Protein AF-A0A538L7M6-F1 (afdb_monomer)

Structure (mmCIF, N/CA/C/O backbone):
data_AF-A0A538L7M6-F1
#
_entry.id   AF-A0A538L7M6-F1
#
loop_
_atom_site.group_PDB
_atom_site.id
_atom_site.type_symbol
_atom_site.label_atom_id
_atom_site.label_alt_id
_atom_site.label_comp_id
_atom_site.label_asym_id
_atom_site.label_entity_id
_atom_site.label_seq_id
_atom_site.pdbx_PDB_ins_code
_atom_site.Cartn_x
_atom_site.Cartn_y
_atom_site.Cartn_z
_atom_site.occupancy
_atom_site.B_iso_or_equiv
_atom_site.auth_seq_id
_atom_site.auth_comp_id
_atom_site.auth_asym_id
_atom_site.auth_atom_id
_atom_site.pdbx_PDB_model_num
ATOM 1 N N . MET A 1 1 ? -13.082 32.497 -58.994 1.00 36.75 1 MET A N 1
ATOM 2 C CA . MET A 1 1 ? -12.384 31.468 -59.797 1.00 36.75 1 MET A CA 1
ATOM 3 C C . MET A 1 1 ? -11.989 30.344 -58.838 1.00 36.75 1 MET A C 1
ATOM 5 O O . MET A 1 1 ? -11.015 30.486 -58.117 1.00 36.75 1 MET A O 1
ATOM 9 N N . HIS A 1 2 ? -12.825 29.309 -58.694 1.00 44.66 2 HIS A N 1
ATOM 10 C CA . HIS A 1 2 ? -12.585 28.212 -57.745 1.00 44.66 2 HIS A CA 1
ATOM 11 C C . HIS A 1 2 ? -11.755 27.116 -58.423 1.00 44.66 2 HIS A C 1
ATOM 13 O O . HIS A 1 2 ? -12.257 26.441 -59.320 1.00 44.66 2 HIS A O 1
ATOM 19 N N . LEU A 1 3 ? -10.497 26.937 -58.001 1.00 48.09 3 LEU A N 1
ATOM 20 C CA . LEU A 1 3 ? -9.691 25.778 -58.391 1.00 48.09 3 LEU A CA 1
ATOM 21 C C . LEU A 1 3 ? -10.279 24.520 -57.736 1.00 48.09 3 LEU A C 1
ATOM 23 O O . LEU A 1 3 ? -10.117 24.297 -56.538 1.00 48.09 3 LEU A O 1
ATOM 27 N N . ARG A 1 4 ? -10.967 23.688 -58.522 1.00 52.66 4 ARG A N 1
ATOM 28 C CA . ARG A 1 4 ? -11.271 22.304 -58.141 1.00 52.66 4 ARG A CA 1
ATOM 29 C C . ARG A 1 4 ? -10.030 21.460 -58.420 1.00 52.66 4 ARG A C 1
ATOM 31 O O . ARG A 1 4 ? -9.723 21.206 -59.582 1.00 52.66 4 ARG A O 1
ATOM 38 N N . LEU A 1 5 ? -9.316 21.039 -57.373 1.00 58.62 5 LEU A N 1
ATOM 39 C CA . LEU A 1 5 ? -8.293 20.006 -57.532 1.00 58.62 5 LEU A CA 1
ATOM 40 C C . LEU A 1 5 ? -8.961 18.665 -57.895 1.00 58.62 5 LEU A C 1
ATOM 42 O O . LEU A 1 5 ? -10.011 18.344 -57.330 1.00 58.62 5 LEU A O 1
ATOM 46 N N . PRO A 1 6 ? -8.376 17.870 -58.811 1.00 53.69 6 PRO A N 1
ATOM 47 C CA . PRO A 1 6 ? -8.905 16.559 -59.170 1.00 53.69 6 PRO A CA 1
ATOM 48 C C . PRO A 1 6 ? -8.899 15.623 -57.953 1.00 53.69 6 PRO A C 1
ATOM 50 O O . PRO A 1 6 ? -7.882 15.484 -57.271 1.00 53.69 6 PRO A O 1
ATOM 53 N N . SER A 1 7 ? -10.023 14.948 -57.703 1.00 58.75 7 SER A N 1
ATOM 54 C CA . SER A 1 7 ? -10.240 14.015 -56.582 1.00 58.75 7 SER A CA 1
ATOM 55 C C . SER A 1 7 ? -9.231 12.861 -56.513 1.00 58.75 7 SER A C 1
ATOM 57 O O . SER A 1 7 ? -9.057 12.248 -55.463 1.00 58.75 7 SER A O 1
ATOM 59 N N . THR A 1 8 ? -8.525 12.584 -57.607 1.00 55.03 8 THR A N 1
ATOM 60 C CA . THR A 1 8 ? -7.500 11.543 -57.714 1.00 55.03 8 THR A CA 1
ATOM 61 C C . THR A 1 8 ? -6.234 11.858 -56.913 1.00 55.03 8 THR A C 1
ATOM 63 O O . THR A 1 8 ? -5.628 10.940 -56.367 1.00 55.03 8 THR A O 1
ATOM 66 N N . PHE A 1 9 ? -5.859 13.133 -56.752 1.00 54.59 9 PHE A N 1
ATOM 67 C CA . PHE A 1 9 ? -4.677 13.516 -55.964 1.00 54.59 9 PHE A CA 1
ATOM 68 C C . PHE A 1 9 ? -4.870 13.282 -54.463 1.00 54.59 9 PHE A C 1
ATOM 70 O O . PHE A 1 9 ? -3.946 12.835 -53.788 1.00 54.59 9 PHE A O 1
ATOM 77 N N . ALA A 1 10 ? -6.078 13.529 -53.949 1.00 56.06 10 ALA A N 1
ATOM 78 C CA . ALA A 1 10 ? -6.410 13.290 -52.546 1.00 56.06 10 ALA A CA 1
ATOM 79 C C . ALA A 1 10 ? -6.404 11.791 -52.206 1.00 56.06 10 ALA A C 1
ATOM 81 O O . ALA A 1 10 ? -5.920 11.401 -51.145 1.00 56.06 10 ALA A O 1
ATOM 82 N N . VAL A 1 11 ? -6.878 10.947 -53.130 1.00 60.66 11 VAL A N 1
ATOM 83 C CA . VAL A 1 11 ? -6.861 9.486 -52.968 1.00 60.66 11 VAL A CA 1
ATOM 84 C C . VAL A 1 11 ? -5.426 8.960 -52.981 1.00 60.66 11 VAL A C 1
ATOM 86 O O . VAL A 1 11 ? -5.054 8.219 -52.083 1.00 60.66 11 VAL A O 1
ATOM 89 N N . VAL A 1 12 ? -4.587 9.383 -53.933 1.00 63.41 12 VAL A N 1
ATOM 90 C CA . VAL A 1 12 ? -3.185 8.931 -54.011 1.00 63.41 12 VAL A CA 1
ATOM 91 C C . VAL A 1 12 ? -2.369 9.402 -52.802 1.00 63.41 12 VAL A C 1
ATOM 93 O O . VAL A 1 12 ? -1.644 8.604 -52.213 1.00 63.41 12 VAL A O 1
ATOM 96 N N . ALA A 1 13 ? -2.525 10.658 -52.377 1.00 61.94 13 ALA A N 1
ATOM 97 C CA . ALA A 1 13 ? -1.856 11.170 -51.181 1.00 61.94 13 ALA A CA 1
ATOM 98 C C . ALA A 1 13 ? -2.319 10.448 -49.900 1.00 61.94 13 ALA A C 1
ATOM 100 O O . ALA A 1 13 ? -1.492 10.105 -49.054 1.00 61.94 13 ALA A O 1
ATOM 101 N N . GLY A 1 14 ? -3.619 10.152 -49.784 1.00 64.62 14 GLY A N 1
ATOM 102 C CA . GLY A 1 14 ? -4.177 9.373 -48.676 1.00 64.62 14 GLY A CA 1
ATOM 103 C C . GLY A 1 14 ? -3.623 7.947 -48.616 1.00 64.62 14 GLY A C 1
ATOM 104 O O . GLY A 1 14 ? -3.225 7.489 -47.546 1.00 64.62 14 GLY A O 1
ATOM 105 N N . SER A 1 15 ? -3.511 7.274 -49.764 1.00 66.19 15 SER A N 1
ATOM 106 C CA . SER A 1 15 ? -2.931 5.928 -49.874 1.00 66.19 15 SER A CA 1
ATOM 107 C C . SER A 1 15 ? -1.467 5.884 -49.442 1.00 66.19 15 SER A C 1
ATOM 109 O O . SER A 1 15 ? -1.056 4.967 -48.735 1.00 66.19 15 SER A O 1
ATOM 111 N N . VAL A 1 16 ? -0.677 6.884 -49.844 1.00 74.62 16 VAL A N 1
ATOM 112 C CA . VAL A 1 16 ? 0.749 6.970 -49.496 1.00 74.62 16 VAL A CA 1
ATOM 113 C C . VAL A 1 16 ? 0.934 7.199 -47.996 1.00 74.62 16 VAL A C 1
ATOM 115 O O . VAL A 1 16 ? 1.787 6.560 -47.383 1.00 74.62 16 VAL A O 1
ATOM 118 N N . LEU A 1 17 ? 0.107 8.047 -47.380 1.00 74.31 17 LEU A N 1
ATOM 119 C CA . LEU A 1 17 ? 0.132 8.277 -45.933 1.00 74.31 17 LEU A CA 1
ATOM 120 C C . LEU A 1 17 ? -0.266 7.026 -45.140 1.00 74.31 17 LEU A C 1
ATOM 12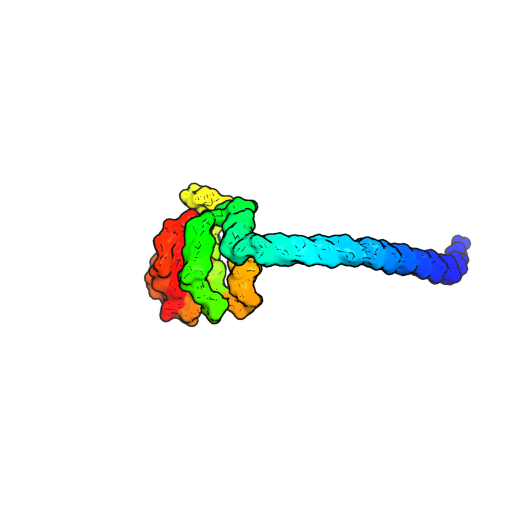2 O O . LEU A 1 17 ? 0.394 6.690 -44.159 1.00 74.31 17 LEU A O 1
ATOM 126 N N . LEU A 1 18 ? -1.297 6.304 -45.588 1.00 76.44 18 LEU A N 1
ATOM 127 C CA . LEU A 1 18 ? -1.713 5.031 -44.991 1.00 76.44 18 LEU A CA 1
ATOM 128 C C . LEU A 1 18 ? -0.617 3.967 -45.094 1.00 76.44 18 LEU A C 1
ATOM 130 O O . LEU A 1 18 ? -0.320 3.298 -44.105 1.00 76.44 18 LEU A O 1
ATOM 134 N N . ALA A 1 19 ? 0.022 3.845 -46.258 1.00 78.00 19 ALA A N 1
ATOM 135 C CA . ALA A 1 19 ? 1.129 2.917 -46.460 1.00 78.00 19 ALA A CA 1
ATOM 136 C C . ALA A 1 19 ? 2.337 3.274 -45.579 1.00 78.00 19 ALA A C 1
ATOM 138 O O . ALA A 1 19 ? 2.915 2.392 -44.948 1.00 78.00 19 ALA A O 1
ATOM 139 N N . ALA A 1 20 ? 2.684 4.559 -45.471 1.00 75.56 20 ALA A N 1
ATOM 140 C CA . ALA A 1 20 ? 3.770 5.021 -44.611 1.00 75.56 20 ALA A CA 1
ATOM 141 C C . ALA A 1 20 ? 3.477 4.776 -43.121 1.00 75.56 20 ALA A C 1
ATOM 143 O O . ALA A 1 20 ? 4.350 4.301 -42.396 1.00 75.56 20 ALA A O 1
ATOM 144 N N . ALA A 1 21 ? 2.248 5.037 -42.665 1.00 70.44 21 ALA A N 1
ATOM 145 C CA . ALA A 1 21 ? 1.834 4.779 -41.288 1.00 70.44 21 ALA A CA 1
ATOM 146 C C . ALA A 1 21 ? 1.840 3.278 -40.959 1.00 70.44 21 ALA A C 1
ATOM 148 O O . ALA A 1 21 ? 2.363 2.881 -39.918 1.00 70.44 21 ALA A O 1
ATOM 149 N N . ALA A 1 22 ? 1.330 2.436 -41.865 1.00 73.81 22 ALA A N 1
ATOM 150 C CA . ALA A 1 22 ? 1.373 0.984 -41.719 1.00 73.81 22 ALA A CA 1
ATOM 151 C C . ALA A 1 22 ? 2.818 0.464 -41.677 1.00 73.81 22 ALA A C 1
ATOM 153 O O . ALA A 1 22 ? 3.147 -0.369 -40.836 1.00 73.81 22 ALA A O 1
ATOM 154 N N . LEU A 1 23 ? 3.705 1.003 -42.518 1.00 78.12 23 LEU A N 1
ATOM 155 C CA . LEU A 1 23 ? 5.120 0.642 -42.518 1.00 78.12 23 LEU A CA 1
ATOM 156 C C . LEU A 1 23 ? 5.808 1.063 -41.211 1.00 78.12 23 LEU A C 1
ATOM 158 O O . LEU A 1 23 ? 6.527 0.267 -40.614 1.00 78.12 23 LEU A O 1
ATOM 162 N N . MET A 1 24 ? 5.551 2.280 -40.719 1.00 71.94 24 MET A N 1
ATOM 163 C CA . MET A 1 24 ? 6.079 2.730 -39.427 1.00 71.94 24 MET A CA 1
ATOM 164 C C . MET A 1 24 ? 5.565 1.874 -38.268 1.00 71.94 24 MET A C 1
ATOM 166 O O . MET A 1 24 ? 6.332 1.573 -37.354 1.00 71.94 24 MET A O 1
ATOM 170 N N . LEU A 1 25 ? 4.301 1.448 -38.315 1.00 64.56 25 LEU A N 1
ATOM 171 C CA . LEU A 1 25 ? 3.725 0.550 -37.320 1.00 64.56 25 LEU A CA 1
ATOM 172 C C . LEU A 1 25 ? 4.427 -0.814 -37.347 1.00 64.56 25 LEU A C 1
ATOM 174 O O . LEU A 1 25 ? 4.863 -1.283 -36.302 1.00 64.56 25 LEU A O 1
ATOM 178 N N . VAL A 1 26 ? 4.609 -1.415 -38.527 1.00 74.00 26 VAL A N 1
ATOM 179 C CA . VAL A 1 26 ? 5.280 -2.718 -38.695 1.00 74.00 26 VAL A CA 1
ATOM 180 C C . VAL A 1 26 ? 6.752 -2.662 -38.285 1.00 74.00 26 VAL A C 1
ATOM 182 O O . VAL A 1 26 ? 7.247 -3.608 -37.684 1.00 74.00 26 VAL A O 1
ATOM 185 N N . VAL A 1 27 ? 7.448 -1.552 -38.541 1.00 72.69 27 VAL A N 1
ATOM 186 C CA . VAL A 1 27 ? 8.852 -1.375 -38.129 1.00 72.69 27 VAL A CA 1
ATOM 187 C C . VAL A 1 27 ? 8.977 -1.143 -36.619 1.00 72.69 27 VAL A C 1
ATOM 189 O O . VAL A 1 27 ? 9.944 -1.592 -36.006 1.00 72.69 27 VAL A O 1
ATOM 192 N N . ARG A 1 28 ? 8.009 -0.467 -35.987 1.00 57.53 28 ARG A N 1
ATOM 193 C CA . ARG A 1 28 ? 8.050 -0.175 -34.543 1.00 57.53 28 ARG A CA 1
ATOM 194 C C . ARG A 1 28 ? 7.430 -1.262 -33.667 1.00 57.53 28 ARG A C 1
ATOM 196 O O . ARG A 1 28 ? 7.775 -1.342 -32.491 1.00 57.53 28 ARG A O 1
ATOM 203 N N . LEU A 1 29 ? 6.571 -2.113 -34.223 1.00 54.88 29 LEU A N 1
ATOM 204 C CA . LEU A 1 29 ? 5.935 -3.237 -33.532 1.00 54.88 29 LEU A CA 1
ATOM 205 C C . LEU A 1 29 ? 6.956 -4.190 -32.880 1.00 54.88 29 LEU A C 1
ATOM 207 O O . LEU A 1 29 ? 6.814 -4.444 -31.688 1.00 54.88 29 LEU A O 1
ATOM 211 N N . PRO A 1 30 ? 8.016 -4.661 -33.567 1.00 58.41 30 PRO A N 1
ATOM 212 C CA . PRO A 1 30 ? 9.015 -5.544 -32.967 1.00 58.41 30 PRO A CA 1
ATOM 213 C C . PRO A 1 30 ? 9.759 -4.897 -31.797 1.00 58.41 30 PRO A C 1
ATOM 215 O O . PRO A 1 30 ? 9.972 -5.542 -30.777 1.00 58.41 30 PRO A O 1
ATOM 218 N N . ALA A 1 31 ? 10.115 -3.614 -31.914 1.00 54.31 31 ALA A N 1
ATOM 219 C CA . ALA A 1 31 ? 10.800 -2.877 -30.854 1.00 54.31 31 ALA A CA 1
ATOM 220 C C . ALA A 1 31 ? 9.889 -2.643 -29.638 1.00 54.31 31 ALA A C 1
ATOM 222 O O . ALA A 1 31 ? 10.341 -2.780 -28.501 1.00 54.31 31 ALA A O 1
ATOM 223 N N . ALA A 1 32 ? 8.603 -2.354 -29.866 1.00 54.12 32 ALA A N 1
ATOM 224 C CA . ALA A 1 32 ? 7.596 -2.248 -28.814 1.00 54.12 32 ALA A CA 1
ATOM 225 C C . ALA A 1 32 ? 7.375 -3.601 -28.118 1.00 54.12 32 ALA A C 1
ATOM 227 O O . ALA A 1 32 ? 7.462 -3.689 -26.899 1.00 54.12 32 ALA A O 1
ATOM 228 N N . PHE A 1 33 ? 7.187 -4.687 -28.873 1.00 57.50 33 PHE A N 1
ATOM 229 C CA . PHE A 1 33 ? 7.050 -6.032 -28.306 1.00 57.50 33 PHE A CA 1
ATOM 230 C C . PHE A 1 33 ? 8.298 -6.471 -27.539 1.00 57.50 33 PHE A C 1
ATOM 232 O O . PHE A 1 33 ? 8.171 -7.051 -26.462 1.00 57.50 33 PHE A O 1
ATOM 239 N N . HIS A 1 34 ? 9.498 -6.147 -28.030 1.00 50.78 34 HIS A N 1
ATOM 240 C CA . HIS A 1 34 ? 10.727 -6.433 -27.301 1.00 50.78 34 HIS A CA 1
ATOM 241 C C . HIS A 1 34 ? 10.836 -5.637 -26.004 1.00 50.78 34 HIS A C 1
ATOM 243 O O . HIS A 1 34 ? 11.232 -6.221 -25.002 1.00 50.78 34 HIS A O 1
ATOM 249 N N . SER A 1 35 ? 10.439 -4.363 -25.990 1.00 45.91 35 SER A N 1
ATOM 250 C CA . SER A 1 35 ? 10.450 -3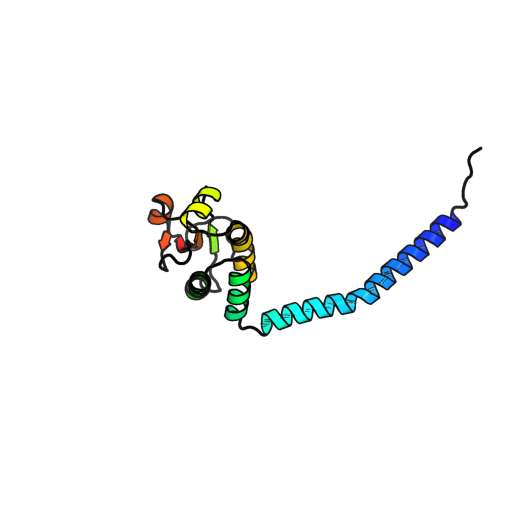.532 -24.777 1.00 45.91 35 SER A CA 1
ATOM 251 C C . SER A 1 35 ? 9.374 -3.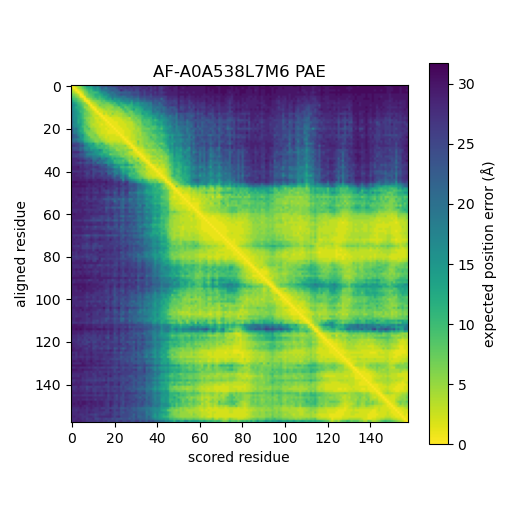939 -23.765 1.00 45.91 35 SER A C 1
ATOM 253 O O . SER A 1 35 ? 9.638 -3.931 -22.566 1.00 45.91 35 SER A O 1
ATOM 255 N N . PHE A 1 36 ? 8.210 -4.414 -24.218 1.00 51.84 36 PHE A N 1
ATOM 256 C CA . PHE A 1 36 ? 7.225 -5.052 -23.339 1.00 51.84 36 PHE A CA 1
ATOM 257 C C . PHE A 1 36 ? 7.722 -6.396 -22.802 1.00 51.84 36 PHE A C 1
ATOM 259 O O . PHE A 1 36 ? 7.572 -6.665 -21.615 1.00 51.84 36 PHE A O 1
ATOM 266 N N . SER A 1 37 ? 8.352 -7.227 -23.639 1.00 48.31 37 SER A N 1
ATOM 267 C CA . SER A 1 37 ? 8.899 -8.518 -23.209 1.00 48.31 37 SER A CA 1
ATOM 268 C C . SER A 1 37 ? 10.094 -8.365 -22.273 1.00 48.31 37 SER A C 1
ATOM 270 O O . SER A 1 37 ? 10.229 -9.154 -21.349 1.00 48.31 37 SER A O 1
ATOM 272 N N . SER A 1 38 ? 10.938 -7.347 -22.467 1.00 41.50 38 SER A N 1
ATOM 273 C CA . SER A 1 38 ? 12.090 -7.081 -21.610 1.00 41.50 38 SER A CA 1
ATOM 274 C C . SER A 1 38 ? 11.664 -6.401 -20.317 1.00 41.50 38 SER A C 1
ATOM 276 O O . SER A 1 38 ? 12.210 -6.736 -19.277 1.00 41.50 38 SER A O 1
ATOM 278 N N . GLY A 1 39 ? 10.644 -5.536 -20.346 1.00 46.00 39 GLY A N 1
ATOM 279 C CA . GLY A 1 39 ? 9.995 -5.010 -19.145 1.00 46.00 39 GLY A CA 1
ATOM 280 C C . GLY A 1 39 ? 9.317 -6.113 -18.331 1.00 46.00 39 GLY A C 1
ATOM 281 O O . GLY A 1 39 ? 9.535 -6.209 -17.129 1.00 46.00 39 GLY A O 1
ATOM 282 N N . ALA A 1 40 ? 8.581 -7.013 -18.989 1.00 49.25 40 ALA A N 1
ATOM 283 C CA . ALA A 1 40 ? 7.955 -8.169 -18.350 1.00 49.25 40 ALA A CA 1
ATOM 284 C C . ALA A 1 40 ? 8.983 -9.201 -17.853 1.00 49.25 40 ALA A C 1
ATOM 286 O O . ALA A 1 40 ? 8.814 -9.750 -16.771 1.00 49.25 40 ALA A O 1
ATOM 287 N N . ALA A 1 41 ? 10.070 -9.445 -18.592 1.00 44.97 41 ALA A N 1
ATOM 288 C CA . ALA A 1 41 ? 11.149 -10.346 -18.183 1.00 44.97 41 ALA A CA 1
ATOM 289 C C . ALA A 1 41 ? 12.034 -9.738 -17.083 1.00 44.97 41 ALA A C 1
ATOM 291 O O . ALA A 1 41 ? 12.483 -10.463 -16.203 1.00 44.97 41 ALA A O 1
ATOM 292 N N . ALA A 1 42 ? 12.247 -8.420 -17.077 1.00 45.91 42 ALA A N 1
ATOM 293 C CA . ALA A 1 42 ? 12.911 -7.713 -15.982 1.00 45.91 42 ALA A CA 1
ATOM 294 C C . ALA A 1 42 ? 12.036 -7.683 -14.718 1.00 45.91 42 ALA A C 1
ATOM 296 O O . ALA A 1 42 ? 12.560 -7.832 -13.616 1.00 45.91 42 ALA A O 1
ATOM 297 N N . ALA A 1 43 ? 10.713 -7.562 -14.877 1.00 45.81 43 ALA A N 1
ATOM 298 C CA . ALA A 1 43 ? 9.740 -7.694 -13.793 1.00 45.81 43 ALA A CA 1
ATOM 299 C C . ALA A 1 43 ? 9.593 -9.143 -13.291 1.00 45.81 43 ALA A C 1
ATOM 301 O O . ALA A 1 43 ? 9.293 -9.351 -12.122 1.00 45.81 43 ALA A O 1
ATOM 302 N N . ALA A 1 44 ? 9.826 -10.143 -14.147 1.00 49.94 44 ALA A N 1
ATOM 303 C CA . ALA A 1 44 ? 9.817 -11.559 -13.774 1.00 49.94 44 ALA A CA 1
ATOM 304 C C . ALA A 1 44 ? 11.164 -12.056 -13.207 1.00 49.94 44 ALA A C 1
ATOM 306 O O . ALA A 1 44 ? 11.190 -13.040 -12.473 1.00 49.94 44 ALA A O 1
ATOM 307 N N . GLY A 1 45 ? 12.279 -11.411 -13.571 1.00 43.72 45 GLY A N 1
ATOM 308 C CA . GLY A 1 45 ? 13.644 -11.811 -13.206 1.00 43.72 45 GLY A CA 1
ATOM 309 C C . GLY A 1 45 ? 14.147 -11.247 -11.874 1.00 43.72 45 GLY A C 1
ATOM 310 O O . GLY A 1 45 ? 15.060 -11.816 -11.282 1.00 43.72 45 GLY A O 1
ATOM 311 N N . ARG A 1 46 ? 13.545 -10.163 -11.373 1.00 44.53 46 ARG A N 1
ATOM 312 C CA . ARG A 1 46 ? 13.654 -9.751 -9.967 1.00 44.53 46 ARG A CA 1
ATOM 313 C C . ARG A 1 46 ? 12.516 -10.443 -9.235 1.00 44.53 46 ARG A C 1
ATOM 315 O O . ARG A 1 46 ? 11.382 -10.364 -9.698 1.00 44.53 46 ARG A O 1
ATOM 322 N N . SER A 1 47 ? 12.800 -11.176 -8.158 1.00 51.47 47 SER A N 1
ATOM 323 C CA . SER A 1 47 ? 11.744 -11.855 -7.401 1.00 51.47 47 SER A CA 1
ATOM 324 C C . SER A 1 47 ? 10.638 -10.841 -7.069 1.00 51.47 47 SER A C 1
ATOM 326 O O . SER A 1 47 ? 10.930 -9.659 -6.898 1.00 51.47 47 SER A O 1
ATOM 328 N N . GLY A 1 48 ? 9.364 -11.246 -7.049 1.00 63.12 48 GLY A N 1
ATOM 329 C CA . GLY A 1 48 ? 8.245 -10.291 -6.966 1.00 63.12 48 GLY A CA 1
ATOM 330 C C . GLY A 1 48 ? 8.338 -9.286 -5.805 1.00 63.12 48 GLY A C 1
ATOM 331 O O . GLY A 1 48 ? 7.755 -8.213 -5.903 1.00 63.12 48 GLY A O 1
ATOM 332 N N . LEU A 1 49 ? 9.110 -9.608 -4.757 1.00 66.44 49 LEU A N 1
ATOM 333 C CA . LEU A 1 49 ? 9.466 -8.690 -3.677 1.00 66.44 49 LEU A CA 1
ATOM 334 C C . LEU A 1 49 ? 10.655 -7.780 -4.036 1.00 66.44 49 LEU A C 1
ATOM 336 O O . LEU A 1 49 ? 10.520 -6.573 -3.910 1.00 66.44 49 LEU A O 1
ATOM 340 N N . ASP A 1 50 ? 11.773 -8.295 -4.557 1.00 63.88 50 ASP A N 1
ATOM 341 C CA . ASP A 1 50 ? 12.926 -7.462 -4.957 1.00 63.88 50 ASP A CA 1
ATOM 342 C C . ASP A 1 50 ? 12.561 -6.434 -6.044 1.00 63.88 50 ASP A C 1
ATOM 344 O O . ASP A 1 50 ? 13.059 -5.309 -6.057 1.00 63.88 50 ASP A O 1
ATOM 348 N N . GLY A 1 51 ? 11.676 -6.812 -6.974 1.00 64.19 51 GLY A N 1
ATOM 349 C CA . GLY A 1 51 ? 11.146 -5.901 -7.992 1.00 64.19 51 GLY A CA 1
ATOM 350 C C . GLY A 1 51 ? 10.211 -4.838 -7.408 1.00 64.19 51 GLY A C 1
ATOM 351 O O . GLY A 1 51 ? 10.232 -3.688 -7.858 1.00 64.19 51 GLY A O 1
ATOM 352 N N . ALA A 1 52 ? 9.431 -5.209 -6.389 1.00 68.56 52 ALA A N 1
ATOM 353 C CA . ALA A 1 52 ? 8.580 -4.284 -5.651 1.00 68.56 52 ALA A CA 1
ATOM 354 C C . ALA A 1 52 ? 9.418 -3.304 -4.823 1.00 68.56 52 ALA A C 1
ATOM 356 O O . ALA A 1 52 ? 9.157 -2.113 -4.892 1.00 68.56 52 ALA A O 1
ATOM 357 N N . LEU A 1 53 ? 10.468 -3.762 -4.140 1.00 73.44 53 LEU A N 1
ATOM 358 C CA . LEU A 1 53 ? 11.368 -2.910 -3.353 1.00 73.44 53 LEU A CA 1
ATOM 359 C C . LEU A 1 53 ? 12.123 -1.909 -4.237 1.00 73.44 53 LEU A C 1
ATOM 361 O O . LEU A 1 53 ? 12.114 -0.714 -3.970 1.00 73.44 53 LEU A O 1
ATOM 365 N N . ALA A 1 54 ? 12.655 -2.349 -5.382 1.00 67.94 54 ALA A N 1
ATOM 366 C CA . ALA A 1 54 ? 13.298 -1.434 -6.331 1.00 67.94 54 ALA A CA 1
ATOM 367 C C . ALA A 1 54 ? 12.338 -0.365 -6.895 1.00 67.94 54 ALA A C 1
ATOM 369 O O . ALA A 1 54 ? 12.764 0.729 -7.260 1.00 67.94 54 ALA A O 1
ATOM 370 N N . THR A 1 55 ? 11.046 -0.685 -7.004 1.00 68.12 55 THR A N 1
ATOM 371 C CA . THR A 1 55 ? 10.031 0.274 -7.463 1.00 68.12 55 THR A CA 1
ATOM 372 C C . THR A 1 55 ? 9.535 1.155 -6.314 1.00 68.12 55 THR A C 1
ATOM 374 O O . THR A 1 55 ? 9.237 2.320 -6.553 1.00 68.12 55 THR A O 1
ATOM 377 N N . ALA A 1 56 ? 9.483 0.626 -5.087 1.00 70.62 56 ALA A N 1
ATOM 378 C CA . ALA A 1 56 ? 9.141 1.347 -3.865 1.00 70.62 56 ALA A CA 1
ATOM 379 C C . ALA A 1 56 ? 10.146 2.469 -3.586 1.00 70.62 56 ALA A C 1
ATOM 381 O O . ALA A 1 56 ? 9.732 3.616 -3.430 1.00 70.62 56 ALA A O 1
ATOM 382 N N . ASP A 1 57 ? 11.443 2.164 -3.656 1.00 71.81 57 ASP A N 1
ATOM 383 C CA . ASP A 1 57 ? 12.529 3.141 -3.523 1.00 71.81 57 ASP A CA 1
ATOM 384 C C . ASP A 1 57 ? 12.400 4.276 -4.554 1.00 71.81 57 ASP A C 1
ATOM 386 O O . ASP A 1 57 ? 12.427 5.460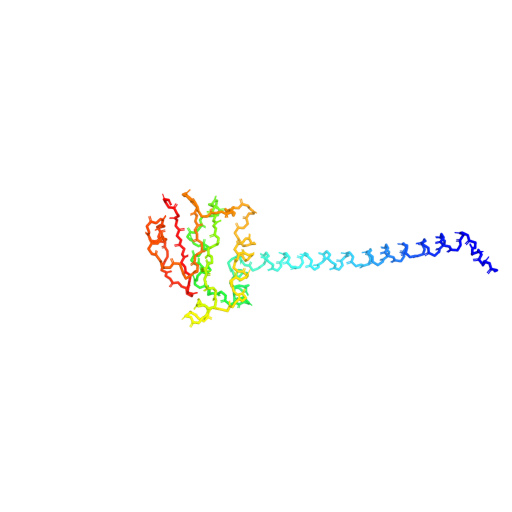 -4.215 1.00 71.81 57 ASP A O 1
ATOM 390 N N . ALA A 1 58 ? 12.116 3.933 -5.816 1.00 68.31 58 ALA A N 1
ATOM 391 C CA . ALA A 1 58 ? 11.934 4.916 -6.886 1.00 68.31 58 ALA A CA 1
ATOM 392 C C . ALA A 1 58 ? 10.754 5.883 -6.658 1.00 68.31 58 ALA A C 1
ATOM 394 O O . ALA A 1 58 ? 10.740 6.973 -7.233 1.00 68.31 58 ALA A O 1
ATOM 395 N N . VAL A 1 59 ? 9.767 5.499 -5.840 1.00 68.62 59 VAL A N 1
ATOM 396 C CA . VAL A 1 59 ? 8.599 6.329 -5.497 1.00 68.62 59 VAL A CA 1
ATOM 397 C C . VAL A 1 59 ? 8.609 6.807 -4.042 1.00 68.62 59 VAL A C 1
ATOM 399 O O . VAL A 1 59 ? 7.623 7.385 -3.586 1.00 68.62 59 VAL A O 1
ATOM 402 N N . GLY A 1 60 ? 9.705 6.592 -3.308 1.00 70.19 60 GLY A N 1
ATOM 403 C CA . GLY A 1 60 ? 9.862 7.014 -1.914 1.00 70.19 60 GLY A CA 1
ATOM 404 C C . GLY A 1 60 ? 9.003 6.246 -0.904 1.00 70.19 60 GLY A C 1
ATOM 405 O O . GLY A 1 60 ? 8.754 6.756 0.186 1.00 70.19 60 GLY A O 1
ATOM 406 N N . LEU A 1 61 ? 8.522 5.046 -1.246 1.00 75.88 61 LEU A N 1
ATOM 407 C CA . LEU A 1 61 ? 7.886 4.149 -0.280 1.00 75.88 61 LEU A CA 1
ATOM 408 C C . LEU A 1 61 ? 8.957 3.494 0.592 1.00 75.88 61 LEU A C 1
ATOM 410 O O . LEU A 1 61 ? 9.996 3.063 0.104 1.00 75.88 61 LEU A O 1
ATOM 414 N N . ASN A 1 62 ? 8.678 3.378 1.886 1.00 80.38 62 ASN A N 1
ATOM 415 C CA . ASN A 1 62 ? 9.565 2.681 2.803 1.00 80.38 62 ASN A CA 1
ATOM 416 C C . ASN A 1 62 ? 9.577 1.166 2.512 1.00 80.38 62 ASN A C 1
ATOM 418 O O . ASN A 1 62 ? 8.524 0.526 2.446 1.00 80.38 62 ASN A O 1
ATOM 422 N N . ASP A 1 63 ? 10.773 0.594 2.382 1.00 80.69 63 ASP A N 1
ATOM 423 C CA . ASP A 1 63 ? 10.968 -0.825 2.074 1.00 80.69 63 ASP A CA 1
ATOM 424 C C . ASP A 1 63 ? 10.359 -1.752 3.134 1.00 80.69 63 ASP A C 1
ATOM 426 O O . ASP A 1 63 ? 9.657 -2.702 2.784 1.00 80.69 63 ASP A O 1
ATOM 430 N N . ASP A 1 64 ? 10.534 -1.458 4.427 1.00 81.06 64 ASP A N 1
ATOM 431 C CA . ASP A 1 64 ? 9.976 -2.273 5.518 1.00 81.06 64 ASP A CA 1
ATOM 432 C C . ASP A 1 64 ? 8.443 -2.270 5.495 1.00 81.06 64 ASP A C 1
ATOM 434 O O . ASP A 1 64 ? 7.798 -3.275 5.807 1.00 81.06 64 ASP A O 1
ATOM 438 N N . PHE A 1 65 ? 7.841 -1.154 5.080 1.00 82.12 65 PHE A N 1
ATOM 439 C CA . PHE A 1 65 ? 6.400 -1.063 4.881 1.00 82.12 65 PHE A CA 1
ATOM 440 C C . PHE A 1 65 ? 5.923 -1.945 3.720 1.00 82.12 65 PHE A C 1
ATOM 442 O O . PHE A 1 65 ? 4.917 -2.648 3.840 1.00 82.12 65 PHE A O 1
ATOM 449 N N . VAL A 1 66 ? 6.664 -1.964 2.610 1.00 80.88 66 VAL A N 1
ATOM 450 C CA . VAL A 1 66 ? 6.363 -2.819 1.452 1.00 80.88 66 VAL A CA 1
ATOM 451 C C . VAL A 1 66 ? 6.516 -4.295 1.822 1.00 80.88 66 VAL A C 1
ATOM 453 O O . VAL A 1 66 ? 5.630 -5.094 1.516 1.00 80.88 66 VAL A O 1
ATOM 456 N N . VAL A 1 67 ? 7.583 -4.664 2.537 1.00 83.38 67 VAL A N 1
ATOM 457 C CA . VAL A 1 67 ? 7.784 -6.032 3.043 1.00 83.38 67 VAL A CA 1
ATOM 458 C C . VAL A 1 67 ? 6.630 -6.451 3.953 1.00 83.38 67 VAL A C 1
ATOM 460 O O . VAL A 1 67 ? 6.071 -7.535 3.765 1.00 83.38 67 VAL A O 1
ATOM 463 N N . ALA A 1 68 ? 6.228 -5.592 4.894 1.00 83.62 68 ALA A N 1
ATOM 464 C CA . ALA A 1 68 ? 5.100 -5.863 5.782 1.00 83.62 68 ALA A CA 1
ATOM 465 C C . ALA A 1 68 ? 3.793 -6.055 4.996 1.00 83.62 68 ALA A C 1
ATOM 467 O O . ALA A 1 68 ? 3.057 -7.006 5.249 1.00 83.62 68 ALA A O 1
ATOM 468 N N . ALA A 1 69 ? 3.528 -5.229 3.979 1.00 82.94 69 ALA A N 1
ATOM 469 C CA . ALA A 1 69 ? 2.319 -5.347 3.162 1.00 82.94 69 ALA A CA 1
ATOM 470 C C . ALA A 1 69 ? 2.257 -6.687 2.414 1.00 82.94 69 ALA A C 1
ATOM 472 O O . ALA A 1 69 ? 1.198 -7.311 2.341 1.00 82.94 69 ALA A O 1
ATOM 473 N N . PHE A 1 70 ? 3.394 -7.160 1.899 1.00 81.19 70 PHE A N 1
ATOM 474 C CA . PHE A 1 70 ? 3.498 -8.466 1.245 1.00 81.19 70 PHE A CA 1
ATOM 475 C C . PHE A 1 70 ? 3.350 -9.645 2.213 1.00 81.19 70 PHE A C 1
ATOM 477 O O . PHE A 1 70 ? 2.866 -10.705 1.807 1.00 81.19 70 PHE A O 1
ATOM 484 N N . ALA A 1 71 ? 3.784 -9.484 3.464 1.00 84.69 71 ALA A N 1
ATOM 485 C CA . ALA A 1 71 ? 3.677 -10.514 4.491 1.00 84.69 71 ALA A CA 1
ATOM 486 C C . ALA A 1 71 ? 2.252 -10.615 5.062 1.00 84.69 71 ALA A C 1
ATOM 488 O O . ALA A 1 71 ? 1.716 -11.716 5.201 1.00 84.69 71 ALA A O 1
ATOM 489 N N . ASP A 1 72 ? 1.630 -9.471 5.347 1.00 85.31 72 ASP A N 1
ATOM 490 C CA . ASP A 1 72 ? 0.406 -9.400 6.145 1.00 85.31 72 ASP A CA 1
ATOM 491 C C . ASP A 1 72 ? -0.877 -9.431 5.313 1.00 85.31 72 ASP A C 1
ATOM 493 O O . ASP A 1 72 ? -1.931 -9.811 5.830 1.00 85.31 72 ASP A O 1
ATOM 497 N N . ILE A 1 73 ? -0.817 -9.058 4.028 1.00 84.12 73 ILE A N 1
ATOM 498 C CA . ILE A 1 73 ? -1.966 -9.115 3.118 1.00 84.12 73 ILE A CA 1
ATOM 499 C C . ILE A 1 73 ? -1.913 -10.434 2.337 1.00 84.12 73 ILE A C 1
ATOM 501 O O . ILE A 1 73 ? -1.073 -10.605 1.449 1.00 84.12 73 ILE A O 1
ATOM 505 N N . PRO A 1 74 ? -2.834 -11.385 2.589 1.00 82.75 74 PRO A N 1
ATOM 506 C CA . PRO A 1 74 ? -2.867 -12.625 1.830 1.00 82.75 74 PRO A CA 1
ATOM 507 C C . PRO A 1 74 ? -3.086 -12.350 0.341 1.00 82.75 74 PRO A C 1
ATOM 509 O O . PRO A 1 74 ? -3.955 -11.563 -0.029 1.00 82.75 74 PRO A O 1
ATOM 512 N N . LYS A 1 75 ? -2.410 -13.102 -0.535 1.00 75.94 75 LYS A N 1
ATOM 513 C CA . LYS A 1 75 ? -2.550 -12.983 -2.005 1.00 75.94 75 LYS A CA 1
ATOM 514 C C . LYS A 1 75 ? -3.998 -13.119 -2.512 1.00 75.94 75 LYS A C 1
ATOM 516 O O . LYS A 1 75 ? -4.339 -12.681 -3.608 1.00 75.94 75 LYS A O 1
ATOM 521 N N . THR A 1 76 ? -4.869 -13.769 -1.740 1.00 77.62 76 THR A N 1
ATOM 522 C CA . THR A 1 76 ? -6.292 -13.956 -2.066 1.00 77.62 76 THR A CA 1
ATOM 523 C C . THR A 1 76 ? -7.218 -12.925 -1.420 1.00 77.62 76 THR A C 1
ATOM 525 O O . THR A 1 76 ? -8.418 -12.938 -1.700 1.00 77.62 76 THR A O 1
ATOM 528 N N . ALA A 1 77 ? -6.709 -12.064 -0.544 1.00 82.69 77 ALA A N 1
ATOM 529 C CA . ALA A 1 77 ? -7.503 -11.093 0.192 1.00 82.69 77 ALA A CA 1
ATOM 530 C C . ALA A 1 77 ? -7.776 -9.837 -0.633 1.00 82.69 77 ALA A C 1
ATOM 532 O O . ALA A 1 77 ? -7.057 -9.545 -1.583 1.00 82.69 77 ALA A O 1
ATOM 533 N N . ARG A 1 78 ? -8.835 -9.102 -0.275 1.00 86.88 78 ARG A N 1
ATOM 534 C CA . ARG A 1 78 ? -9.119 -7.782 -0.847 1.00 86.88 78 ARG A CA 1
ATOM 535 C C . ARG A 1 78 ? -8.420 -6.701 -0.042 1.00 86.88 78 ARG A C 1
ATOM 537 O O . ARG A 1 78 ? -8.421 -6.804 1.183 1.00 86.88 78 ARG A O 1
ATOM 544 N N . PHE A 1 79 ? -7.920 -5.664 -0.705 1.00 86.81 79 PHE A N 1
ATOM 545 C CA . PHE A 1 79 ? -7.295 -4.532 -0.029 1.00 86.81 79 PHE A CA 1
ATOM 546 C C . PHE A 1 79 ? -7.773 -3.180 -0.569 1.00 86.81 79 PHE A C 1
ATOM 548 O O . PHE A 1 79 ? -8.262 -3.098 -1.692 1.00 86.81 79 PHE A O 1
ATOM 555 N N . ALA A 1 80 ? -7.640 -2.127 0.229 1.00 88.12 80 ALA A N 1
ATOM 556 C CA . ALA A 1 80 ? -7.832 -0.743 -0.185 1.00 88.12 80 ALA A CA 1
ATOM 557 C C . ALA A 1 80 ? -6.643 0.100 0.286 1.00 88.12 80 ALA A C 1
ATOM 559 O O . ALA A 1 80 ? -6.145 -0.097 1.395 1.00 88.12 80 ALA A O 1
ATOM 560 N N . VAL A 1 81 ? -6.205 1.045 -0.541 1.00 86.75 81 VAL A N 1
ATOM 561 C CA . VAL A 1 81 ? -5.231 2.057 -0.123 1.00 86.75 81 VAL A CA 1
ATOM 562 C C . VAL A 1 81 ? -6.004 3.241 0.439 1.00 86.75 81 VAL A C 1
ATOM 564 O O . VAL A 1 81 ? -6.901 3.777 -0.209 1.00 86.75 81 VAL A O 1
ATOM 567 N N . VAL A 1 82 ? -5.698 3.608 1.677 1.00 85.69 82 VAL A N 1
ATOM 568 C CA . VAL A 1 82 ? -6.331 4.720 2.378 1.00 85.69 82 VAL A CA 1
ATOM 569 C C . VAL A 1 82 ? -5.279 5.799 2.564 1.00 85.69 82 VAL A C 1
ATOM 571 O O . VAL A 1 82 ? -4.294 5.613 3.278 1.00 85.69 82 VAL A O 1
ATOM 574 N N . LEU A 1 83 ? -5.501 6.920 1.889 1.00 80.62 83 LEU A N 1
ATOM 575 C CA . LEU A 1 83 ? -4.656 8.103 1.971 1.00 80.62 83 LEU A CA 1
ATOM 576 C C . LEU A 1 83 ? -5.167 9.046 3.071 1.00 80.62 83 LEU A C 1
ATOM 578 O O . LEU A 1 83 ? -6.369 9.035 3.377 1.00 80.62 83 LEU A O 1
ATOM 582 N N . PRO A 1 84 ? -4.289 9.876 3.655 1.00 76.00 84 PRO A N 1
ATOM 583 C CA . PRO A 1 84 ? -4.704 10.840 4.655 1.00 76.00 84 PRO A CA 1
ATOM 584 C C . PRO A 1 84 ? -5.613 11.910 4.028 1.00 76.00 84 PRO A C 1
ATOM 586 O O . PRO A 1 84 ? -5.460 12.258 2.855 1.00 76.00 84 PRO A O 1
ATOM 589 N N . PRO A 1 85 ? -6.568 12.462 4.799 1.00 72.75 85 PRO A N 1
ATOM 590 C CA . PRO A 1 85 ? -7.487 13.491 4.306 1.00 72.75 85 PRO A CA 1
ATOM 591 C C . PRO A 1 85 ? -6.789 14.827 4.003 1.00 72.75 85 PRO A C 1
ATOM 593 O O . PRO A 1 85 ? -7.342 15.649 3.278 1.00 72.75 85 PRO A O 1
ATOM 596 N N . ASP A 1 86 ? -5.600 15.041 4.568 1.00 76.31 86 ASP A N 1
ATOM 597 C CA . ASP A 1 86 ? -4.778 16.238 4.407 1.00 76.31 86 ASP A CA 1
ATOM 598 C C . ASP A 1 86 ? -3.358 15.813 4.000 1.00 76.31 86 ASP A C 1
ATOM 600 O O . ASP A 1 86 ? -2.507 15.535 4.847 1.00 76.31 86 ASP A O 1
ATOM 604 N N . LEU A 1 87 ? -3.140 15.695 2.685 1.00 72.75 87 LEU A N 1
ATOM 605 C CA . LEU A 1 87 ? -1.854 15.282 2.109 1.00 72.75 87 LEU A CA 1
ATOM 606 C C . LEU A 1 87 ? -0.710 16.255 2.470 1.00 72.75 87 LEU A C 1
ATOM 608 O O . LEU A 1 87 ? 0.333 15.765 2.898 1.00 72.75 87 LEU A O 1
ATOM 612 N N . PRO A 1 88 ? -0.876 17.597 2.394 1.00 73.44 88 PRO A N 1
ATOM 613 C CA . PRO A 1 88 ? 0.175 18.534 2.810 1.00 73.44 88 PRO A CA 1
ATOM 614 C C . PRO A 1 88 ? 0.596 18.385 4.276 1.00 73.44 88 PRO A C 1
ATOM 616 O O . PRO A 1 88 ? 1.772 18.520 4.614 1.00 73.44 88 PRO A O 1
ATOM 619 N N . LYS A 1 89 ? -0.355 18.100 5.172 1.00 73.62 89 LYS A N 1
ATOM 620 C CA . LYS A 1 89 ? -0.036 17.866 6.583 1.00 73.62 89 LYS A CA 1
ATOM 621 C C . LYS A 1 89 ? 0.763 16.576 6.778 1.00 73.62 89 LYS A C 1
ATOM 623 O O . LYS A 1 89 ? 1.741 16.601 7.522 1.00 73.62 89 LYS A O 1
ATOM 628 N N . ALA A 1 90 ? 0.370 15.496 6.107 1.00 69.19 90 ALA A N 1
ATOM 629 C CA . ALA A 1 90 ? 1.077 14.215 6.140 1.00 69.19 90 ALA A CA 1
ATOM 630 C C . ALA A 1 90 ? 2.509 14.328 5.581 1.00 69.19 90 ALA A C 1
ATOM 632 O O . ALA A 1 90 ? 3.453 13.814 6.174 1.00 69.19 90 ALA A O 1
ATOM 633 N N . GLU A 1 91 ? 2.695 15.089 4.498 1.00 69.88 91 GLU A N 1
ATOM 634 C CA . GLU A 1 91 ? 4.020 15.407 3.946 1.00 69.88 91 GLU A CA 1
ATOM 635 C C . GLU A 1 91 ? 4.914 16.0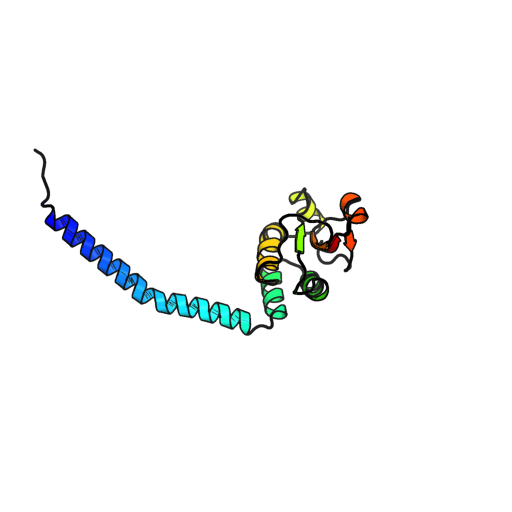94 4.991 1.00 69.88 91 GLU A C 1
ATOM 637 O O . GLU A 1 91 ? 6.071 15.720 5.173 1.00 69.88 91 GLU A O 1
ATOM 642 N N . SER A 1 92 ? 4.368 17.069 5.724 1.00 69.56 92 SER A N 1
ATOM 643 C CA . SER A 1 92 ? 5.125 17.820 6.732 1.00 69.56 92 SER A CA 1
ATOM 644 C C . SER A 1 92 ? 5.466 17.025 8.001 1.00 69.56 92 SER A C 1
ATOM 646 O O . SER A 1 92 ? 6.420 17.377 8.694 1.00 69.56 92 SER A O 1
ATOM 648 N N . ALA A 1 93 ? 4.683 15.991 8.323 1.00 66.88 93 ALA A N 1
ATOM 649 C CA . ALA A 1 93 ? 4.803 15.216 9.555 1.00 66.88 93 ALA A CA 1
ATOM 650 C C . ALA A 1 93 ? 5.794 14.054 9.402 1.00 66.88 93 ALA A C 1
ATOM 652 O O . ALA A 1 93 ? 6.713 13.930 10.210 1.00 66.88 93 ALA A O 1
ATOM 653 N N . ASP A 1 94 ? 5.661 13.285 8.319 1.00 62.28 94 ASP A N 1
ATOM 654 C CA . ASP A 1 94 ? 6.423 12.050 8.107 1.00 62.28 94 ASP A CA 1
ATOM 655 C C . ASP A 1 94 ? 7.453 12.147 6.965 1.00 62.28 94 ASP A C 1
ATOM 657 O O . ASP A 1 94 ? 8.125 11.168 6.645 1.00 62.28 94 ASP A O 1
ATOM 661 N N . SER A 1 95 ? 7.618 13.328 6.347 1.00 61.56 95 SER A N 1
ATOM 662 C CA . SER A 1 95 ? 8.489 13.536 5.171 1.00 61.56 95 SER A CA 1
ATOM 663 C C . SER A 1 95 ? 8.170 12.598 3.998 1.00 61.56 95 SER A C 1
ATOM 665 O O . SER A 1 95 ? 9.032 12.311 3.164 1.00 61.56 95 SER A O 1
ATOM 667 N N . VAL A 1 96 ? 6.927 12.114 3.923 1.00 64.06 96 VAL A N 1
ATOM 668 C CA . VAL A 1 96 ? 6.4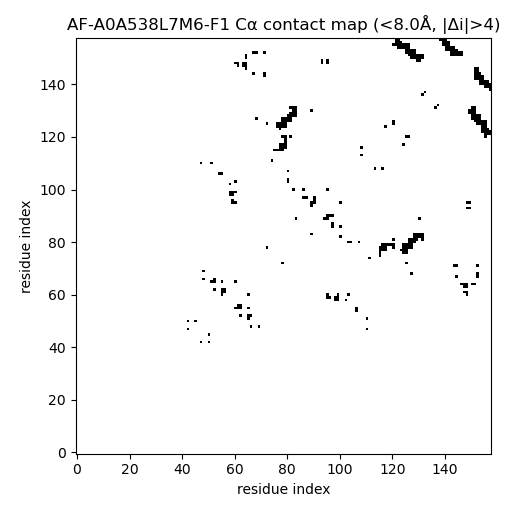52 11.284 2.815 1.00 64.06 96 VAL A CA 1
ATOM 669 C C . VAL A 1 96 ? 6.251 12.183 1.600 1.00 64.06 96 VAL A C 1
ATOM 671 O O . VAL A 1 96 ? 5.494 13.152 1.648 1.00 64.06 96 VAL A O 1
ATOM 674 N N . ASN A 1 97 ? 6.943 11.872 0.505 1.00 66.50 97 ASN A N 1
ATOM 675 C CA . ASN A 1 97 ? 6.892 12.672 -0.714 1.00 66.50 97 ASN A CA 1
ATOM 676 C C . ASN A 1 97 ? 5.475 12.615 -1.330 1.00 66.50 97 ASN A C 1
ATOM 678 O O . ASN A 1 97 ? 4.887 11.535 -1.393 1.00 66.50 97 ASN A O 1
ATOM 682 N N . PRO A 1 98 ? 4.918 13.726 -1.846 1.00 65.94 98 PRO A N 1
ATOM 683 C CA . PRO A 1 98 ? 3.630 13.728 -2.543 1.00 65.94 98 PRO A CA 1
ATOM 684 C C . PRO A 1 98 ? 3.496 12.653 -3.628 1.00 65.94 98 PRO A C 1
ATOM 686 O O . PRO A 1 98 ? 2.438 12.035 -3.767 1.00 65.94 98 PRO A O 1
ATOM 689 N N . ILE A 1 99 ? 4.590 12.370 -4.348 1.00 64.94 99 ILE A N 1
ATOM 690 C CA . ILE A 1 99 ? 4.608 11.326 -5.378 1.00 64.94 99 ILE A CA 1
ATOM 691 C C . ILE A 1 99 ? 4.345 9.935 -4.795 1.00 64.94 99 ILE A C 1
ATOM 693 O O . ILE A 1 99 ? 3.769 9.089 -5.468 1.00 64.94 99 ILE A O 1
ATOM 697 N N . THR A 1 100 ? 4.709 9.705 -3.533 1.00 68.94 100 THR A N 1
ATOM 698 C CA . THR A 1 100 ? 4.493 8.449 -2.816 1.00 68.94 100 THR A CA 1
ATOM 699 C C . THR A 1 100 ? 3.003 8.193 -2.606 1.00 68.94 100 THR A C 1
ATOM 701 O O . THR A 1 100 ? 2.551 7.071 -2.810 1.00 68.94 100 THR A O 1
ATOM 704 N N . PHE A 1 101 ? 2.208 9.219 -2.281 1.00 70.31 101 PHE A N 1
ATOM 705 C CA . PHE A 1 101 ? 0.757 9.071 -2.115 1.00 70.31 101 PHE A CA 1
ATOM 706 C C . PHE A 1 101 ? 0.045 8.784 -3.442 1.00 70.31 101 PHE A C 1
ATOM 708 O O . PHE A 1 101 ? -0.850 7.938 -3.490 1.00 70.31 101 PHE A O 1
ATOM 715 N N . GLU A 1 102 ? 0.466 9.440 -4.527 1.00 70.81 102 GLU A N 1
ATOM 716 C CA . GLU A 1 102 ? -0.073 9.191 -5.870 1.00 70.81 102 GLU A CA 1
ATOM 717 C C . GLU A 1 102 ? 0.364 7.832 -6.428 1.00 70.81 102 GLU A C 1
ATOM 719 O O . GLU A 1 102 ? -0.412 7.156 -7.104 1.00 70.81 102 GLU A O 1
ATOM 724 N N . ALA A 1 103 ? 1.591 7.408 -6.120 1.00 71.19 103 ALA A N 1
ATOM 725 C CA . ALA A 1 103 ? 2.147 6.143 -6.574 1.00 71.19 103 ALA A CA 1
ATOM 726 C C . ALA A 1 103 ? 1.700 4.947 -5.726 1.00 71.19 103 ALA A C 1
ATOM 728 O O . ALA A 1 103 ? 1.697 3.830 -6.238 1.00 71.19 103 ALA A O 1
ATOM 729 N N . ALA A 1 104 ? 1.296 5.143 -4.466 1.00 74.62 104 ALA A N 1
ATOM 730 C CA . ALA A 1 104 ? 0.962 4.049 -3.556 1.00 74.62 104 ALA A CA 1
ATOM 731 C C . ALA A 1 104 ? -0.161 3.160 -4.100 1.00 74.62 104 ALA A C 1
ATOM 733 O O . ALA A 1 104 ? 0.008 1.943 -4.162 1.00 74.62 104 ALA A O 1
ATOM 734 N N . SER A 1 105 ? -1.284 3.745 -4.541 1.00 74.31 105 SER A N 1
ATOM 735 C CA . SER A 1 105 ? -2.379 2.961 -5.134 1.00 74.31 105 SER A CA 1
ATOM 736 C C . SER A 1 105 ? -1.896 2.158 -6.346 1.00 74.31 105 SER A C 1
ATOM 738 O O . SER A 1 105 ? -1.855 0.934 -6.244 1.00 74.31 105 SER A O 1
ATOM 740 N N . PRO A 1 106 ? -1.414 2.769 -7.447 1.00 70.00 106 PRO A N 1
ATOM 741 C CA . PRO A 1 106 ? -0.995 2.004 -8.619 1.00 70.00 106 PRO A CA 1
ATOM 742 C C . PRO A 1 106 ? 0.166 1.036 -8.332 1.00 70.00 106 PRO A C 1
ATOM 744 O O . PRO A 1 106 ? 0.254 -0.007 -8.977 1.00 70.00 106 PRO A O 1
ATOM 747 N N . PHE A 1 107 ? 1.040 1.323 -7.364 1.00 75.75 107 PHE A N 1
ATOM 748 C CA . PHE A 1 107 ? 2.073 0.392 -6.909 1.00 75.75 107 PHE A CA 1
ATOM 749 C C . PHE A 1 107 ? 1.447 -0.878 -6.324 1.00 75.75 107 PHE A C 1
ATOM 751 O O . PHE A 1 107 ? 1.638 -1.969 -6.865 1.00 75.75 107 PHE A O 1
ATOM 758 N N . PHE A 1 108 ? 0.642 -0.756 -5.266 1.00 75.00 108 PHE A N 1
ATOM 759 C CA . PHE A 1 108 ? 0.036 -1.924 -4.626 1.00 75.00 108 PHE A CA 1
ATOM 760 C C . PHE A 1 108 ? -0.923 -2.655 -5.570 1.00 75.00 108 PHE A C 1
ATOM 762 O O . PHE A 1 108 ? -1.006 -3.880 -5.534 1.00 75.00 108 PHE A O 1
ATOM 769 N N . GLU A 1 109 ? -1.591 -1.942 -6.474 1.00 72.31 109 GLU A N 1
ATOM 770 C CA . GLU A 1 109 ? -2.421 -2.534 -7.523 1.00 72.31 109 GLU A CA 1
ATOM 771 C C . GLU A 1 109 ? -1.624 -3.424 -8.484 1.00 72.31 109 GLU A C 1
ATOM 773 O O . GLU A 1 109 ? -2.053 -4.542 -8.777 1.00 72.31 109 GLU A O 1
ATOM 778 N N . ASN A 1 110 ? -0.462 -2.954 -8.946 1.00 69.31 110 ASN A N 1
ATOM 779 C CA . ASN A 1 110 ? 0.392 -3.680 -9.888 1.00 69.31 110 ASN A CA 1
ATOM 780 C C . ASN A 1 110 ? 1.180 -4.822 -9.238 1.00 69.31 110 ASN A C 1
ATOM 782 O O . ASN A 1 110 ? 1.516 -5.795 -9.911 1.00 69.31 110 ASN A O 1
ATOM 786 N N . PHE A 1 111 ? 1.475 -4.730 -7.944 1.00 68.69 111 PHE A N 1
ATOM 787 C CA . PHE A 1 111 ? 2.267 -5.747 -7.253 1.00 68.69 111 PHE A CA 1
ATOM 788 C C . PHE A 1 111 ? 1.415 -6.796 -6.521 1.00 68.69 111 PHE A C 1
ATOM 790 O O . PHE A 1 111 ? 1.833 -7.949 -6.413 1.00 68.69 111 PHE A O 1
ATOM 797 N N . LEU A 1 112 ? 0.186 -6.462 -6.108 1.00 66.31 112 LEU A N 1
ATOM 798 C CA . LEU A 1 112 ? -0.759 -7.387 -5.456 1.00 66.31 112 LEU A CA 1
ATOM 799 C C . LEU A 1 112 ? -1.836 -7.947 -6.428 1.00 66.31 112 LEU A C 1
ATOM 801 O O . LEU A 1 112 ? -2.911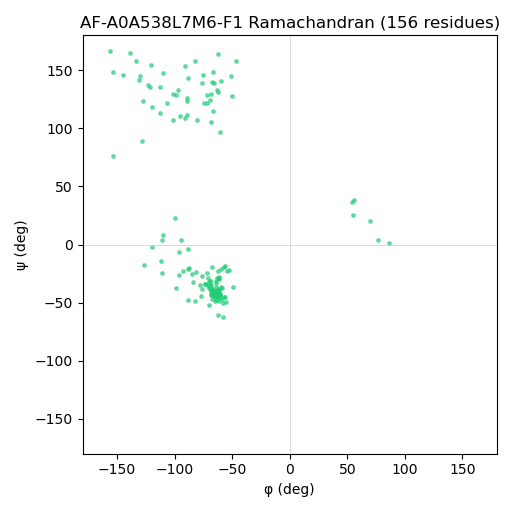 -8.366 -5.994 1.00 66.31 112 LEU A O 1
ATOM 805 N N . LEU A 1 113 ? -1.560 -7.947 -7.744 1.00 59.94 113 LEU A N 1
ATOM 806 C CA . LEU A 1 113 ? -2.457 -8.320 -8.865 1.00 59.94 113 LEU A CA 1
ATOM 807 C C . LEU A 1 113 ? -3.260 -9.643 -8.704 1.00 59.94 113 LEU A C 1
ATOM 809 O O . LEU A 1 113 ? -2.798 -10.557 -8.016 1.00 59.94 113 LEU A O 1
ATOM 813 N N . PRO A 1 114 ? -4.407 -9.834 -9.431 1.00 49.94 114 PRO A N 1
ATOM 814 C CA . PRO A 1 114 ? -4.941 -8.966 -10.500 1.00 49.94 114 PRO A CA 1
ATOM 815 C C . PRO A 1 114 ? -6.236 -8.176 -10.223 1.00 49.94 114 PRO A C 1
ATOM 817 O O . PRO A 1 114 ? -6.441 -7.174 -10.890 1.00 49.94 114 PRO A O 1
ATOM 820 N N . ARG A 1 115 ? -7.144 -8.562 -9.312 1.00 55.69 115 ARG A N 1
ATOM 821 C CA . ARG A 1 115 ? -8.358 -7.761 -8.987 1.00 55.69 115 ARG A CA 1
ATOM 822 C C . ARG A 1 115 ? -8.848 -8.038 -7.571 1.00 55.69 115 ARG A C 1
ATOM 824 O O . ARG A 1 115 ? -9.810 -8.772 -7.346 1.00 55.69 115 ARG A O 1
ATOM 831 N N . ARG A 1 116 ? -8.137 -7.462 -6.608 1.00 66.69 116 ARG A N 1
ATOM 832 C CA . ARG A 1 116 ? -8.441 -7.541 -5.173 1.00 66.69 116 ARG A CA 1
ATOM 833 C C . ARG A 1 116 ? -8.702 -6.170 -4.548 1.00 66.69 116 ARG A C 1
ATOM 835 O O . ARG A 1 116 ? -9.061 -6.102 -3.378 1.00 66.69 116 ARG A O 1
ATOM 842 N N . ILE A 1 117 ? -8.590 -5.103 -5.330 1.00 74.75 117 ILE A N 1
ATOM 843 C CA . ILE A 1 117 ? -8.840 -3.745 -4.864 1.00 74.75 117 ILE A CA 1
ATOM 844 C C . ILE A 1 117 ? -10.309 -3.636 -4.455 1.00 74.75 117 ILE A C 1
ATOM 846 O O . ILE A 1 117 ? -11.222 -4.128 -5.131 1.00 74.75 117 ILE A O 1
ATOM 850 N N . ALA A 1 118 ? -10.545 -3.060 -3.293 1.00 78.88 118 ALA A N 1
ATOM 851 C CA . ALA A 1 118 ? -11.861 -2.643 -2.873 1.00 78.88 118 ALA A CA 1
ATOM 852 C C . ALA A 1 118 ? -11.968 -1.134 -3.064 1.00 78.88 118 ALA A C 1
ATOM 854 O O . ALA A 1 118 ? -11.141 -0.392 -2.548 1.00 78.88 118 ALA A O 1
ATOM 855 N N . ASP A 1 119 ? -13.036 -0.693 -3.729 1.00 77.19 119 ASP A N 1
ATOM 856 C CA . ASP A 1 119 ? -13.326 0.737 -3.931 1.00 77.19 119 ASP A CA 1
ATOM 857 C C . ASP A 1 119 ? -13.493 1.488 -2.605 1.00 77.19 119 ASP A C 1
ATOM 859 O O . ASP A 1 119 ? -13.410 2.711 -2.543 1.00 77.19 119 ASP A O 1
ATOM 863 N N . ARG A 1 120 ? -13.787 0.746 -1.530 1.00 82.44 120 ARG A N 1
ATOM 864 C CA . ARG A 1 120 ? -13.918 1.285 -0.186 1.00 82.44 120 ARG A CA 1
ATOM 865 C C . ARG A 1 120 ? -13.413 0.310 0.878 1.00 82.44 120 ARG A C 1
ATOM 867 O O . ARG A 1 120 ? -13.649 -0.898 0.766 1.00 82.44 120 ARG A O 1
ATOM 874 N N . PRO A 1 121 ? -12.821 0.833 1.958 1.00 85.12 121 PRO A N 1
ATOM 875 C CA . PRO A 1 121 ? -12.512 0.063 3.155 1.00 85.12 121 PRO A CA 1
ATOM 876 C C . PRO A 1 121 ? -13.816 -0.382 3.837 1.00 85.12 121 PRO A C 1
ATOM 878 O O . PRO A 1 121 ? -14.621 0.433 4.289 1.00 85.12 121 PRO A O 1
ATOM 881 N N . ALA A 1 122 ? -14.055 -1.692 3.868 1.00 88.94 122 ALA A N 1
ATOM 882 C CA . ALA A 1 122 ? -15.247 -2.320 4.437 1.00 88.94 122 ALA A CA 1
ATOM 883 C C . ALA A 1 122 ? -14.861 -3.581 5.216 1.00 88.94 122 ALA A C 1
ATOM 885 O O . ALA A 1 122 ? -13.763 -4.100 5.053 1.00 88.94 122 ALA A O 1
ATOM 886 N N . ARG A 1 123 ? -15.765 -4.107 6.048 1.00 91.12 123 ARG A N 1
ATOM 887 C CA . ARG A 1 123 ? -15.500 -5.311 6.848 1.00 91.12 123 ARG A CA 1
ATOM 888 C C . ARG A 1 123 ? -14.943 -6.466 5.993 1.00 91.12 123 ARG A C 1
ATOM 890 O O . ARG A 1 123 ? -15.551 -6.845 4.995 1.00 91.12 123 ARG A O 1
ATOM 897 N N . GLY A 1 124 ? -13.814 -7.036 6.417 1.00 87.88 124 GLY A N 1
ATOM 898 C CA . GLY A 1 124 ? -13.083 -8.107 5.732 1.00 87.88 124 GLY A CA 1
ATOM 899 C C . GLY A 1 124 ? -12.081 -7.634 4.670 1.00 87.88 124 GLY A C 1
ATOM 900 O O . GLY A 1 124 ? -11.458 -8.472 4.023 1.00 87.88 124 GLY A O 1
ATOM 901 N N . VAL A 1 125 ? -11.933 -6.321 4.471 1.00 90.44 125 VAL A N 1
ATOM 902 C CA . VAL A 1 125 ? -10.960 -5.719 3.548 1.00 90.44 125 VAL A CA 1
ATOM 903 C C . VAL A 1 125 ? -9.715 -5.302 4.326 1.00 90.44 125 VAL A C 1
ATOM 905 O O . VAL A 1 125 ? -9.815 -4.676 5.382 1.00 90.44 125 VAL A O 1
ATOM 908 N N . TYR A 1 126 ? -8.549 -5.647 3.793 1.00 90.62 126 TYR A N 1
ATOM 909 C CA . TYR A 1 126 ? -7.263 -5.177 4.293 1.00 90.62 126 TYR A CA 1
ATOM 910 C C . TYR A 1 126 ? -7.049 -3.728 3.867 1.00 90.62 126 TYR A C 1
ATOM 912 O O . TYR A 1 126 ? -7.476 -3.321 2.791 1.00 90.62 126 TYR A O 1
ATOM 920 N N . ILE A 1 127 ? -6.396 -2.928 4.688 1.00 89.62 127 ILE A N 1
ATOM 921 C CA . ILE A 1 127 ? -6.065 -1.555 4.339 1.00 89.62 127 ILE A CA 1
ATOM 922 C C . ILE A 1 127 ? -4.568 -1.344 4.438 1.00 89.62 127 ILE A C 1
ATOM 924 O O . ILE A 1 127 ? -3.935 -1.800 5.386 1.00 89.62 127 ILE A O 1
ATOM 928 N N . VAL A 1 128 ? -4.045 -0.640 3.444 1.00 88.44 128 VAL A N 1
ATOM 929 C CA . VAL A 1 128 ? -2.729 -0.010 3.459 1.00 88.44 128 VAL A CA 1
ATOM 930 C C . VAL A 1 128 ? -3.005 1.459 3.747 1.00 88.44 128 VAL A C 1
ATOM 932 O O . VAL A 1 128 ? -3.604 2.143 2.919 1.00 88.44 128 VAL A O 1
ATOM 935 N N . CYS A 1 129 ? -2.691 1.908 4.955 1.00 85.81 129 CYS A N 1
ATOM 936 C CA . CYS A 1 129 ? -3.185 3.165 5.504 1.00 85.81 129 CYS A CA 1
ATOM 937 C C . CYS A 1 129 ? -2.024 4.099 5.816 1.00 85.81 129 CYS A C 1
ATOM 939 O O . CYS A 1 129 ? -1.204 3.768 6.664 1.00 85.81 129 CYS A O 1
ATOM 941 N N . PHE A 1 130 ? -1.972 5.261 5.177 1.00 82.25 130 PHE A N 1
ATOM 942 C CA . PHE A 1 130 ? -0.955 6.271 5.464 1.00 82.25 130 PHE A CA 1
ATOM 943 C C . PHE A 1 130 ? -1.529 7.331 6.397 1.00 82.25 130 PHE A C 1
ATOM 945 O O . PHE A 1 130 ? -2.610 7.858 6.127 1.00 82.25 130 PHE A O 1
ATOM 952 N N . GLU A 1 131 ? -0.828 7.628 7.493 1.00 76.75 131 GLU A N 1
ATOM 953 C CA . GLU A 1 131 ? -1.203 8.696 8.436 1.00 76.75 131 GLU A CA 1
ATOM 954 C C . GLU A 1 131 ? -2.649 8.569 8.957 1.00 76.75 131 GLU A C 1
ATOM 956 O O . GLU A 1 131 ? -3.407 9.523 9.153 1.00 76.75 131 GLU A O 1
ATOM 961 N N . CYS A 1 132 ? -3.069 7.321 9.166 1.00 75.94 132 CYS A N 1
ATOM 962 C CA . CYS A 1 132 ? -4.440 6.969 9.521 1.00 75.94 132 CYS A CA 1
ATOM 963 C C . CYS A 1 132 ? -4.695 6.833 11.022 1.00 75.94 132 CYS A C 1
ATOM 965 O O . CYS A 1 132 ? -5.811 6.454 11.405 1.00 75.94 132 CYS A O 1
ATOM 967 N N . LYS A 1 133 ? -3.700 7.107 11.875 1.00 76.50 133 LYS A N 1
ATOM 968 C CA . LYS A 1 133 ? -3.851 7.049 13.334 1.00 76.50 133 LYS A CA 1
ATOM 969 C C . LYS A 1 133 ? -4.925 8.033 13.772 1.00 76.50 133 LYS A C 1
ATOM 971 O O . LYS A 1 133 ? -4.719 9.237 13.896 1.00 76.50 133 LYS A O 1
ATOM 976 N N . SER A 1 134 ? -6.126 7.510 13.950 1.00 79.94 134 SER A N 1
ATOM 977 C CA . SER A 1 134 ? -7.304 8.298 14.245 1.00 79.94 134 SER A CA 1
ATOM 978 C C . SER A 1 134 ? -8.306 7.440 15.006 1.00 79.94 134 SER A C 1
ATOM 980 O O . SER A 1 134 ? -8.458 6.249 14.709 1.00 79.94 134 SER A O 1
ATOM 982 N N . PRO A 1 135 ? -9.110 8.050 15.894 1.00 83.56 135 PRO A N 1
ATOM 983 C CA . PRO A 1 135 ? -10.172 7.334 16.595 1.00 83.56 135 PRO A CA 1
ATOM 984 C C . PRO A 1 135 ? -11.190 6.662 15.660 1.00 83.56 135 PRO A C 1
ATOM 986 O O . PRO A 1 135 ? -11.941 5.789 16.100 1.00 83.56 135 PRO A O 1
ATOM 989 N N . TYR A 1 136 ? -11.263 7.095 14.396 1.00 85.44 136 TYR A N 1
ATOM 990 C CA . TYR A 1 136 ? -12.100 6.480 13.372 1.00 85.44 136 TYR A CA 1
ATOM 991 C C . TYR A 1 136 ? -11.570 5.100 12.967 1.00 85.44 136 TYR A C 1
ATOM 993 O O . TYR A 1 136 ? -12.326 4.126 13.014 1.00 85.44 136 TYR A O 1
ATOM 1001 N N . TRP A 1 137 ? -10.286 5.011 12.609 1.00 87.81 137 TRP A N 1
ATOM 1002 C CA . TRP A 1 137 ? -9.663 3.766 12.160 1.00 87.81 137 TRP A CA 1
ATOM 1003 C C . TRP A 1 137 ? -9.374 2.806 13.311 1.00 87.81 137 TRP A C 1
ATOM 1005 O O . TRP A 1 137 ? -9.664 1.619 13.186 1.00 87.81 137 TRP A O 1
ATOM 1015 N N . ASP A 1 138 ? -8.957 3.305 14.475 1.00 86.44 138 ASP A N 1
ATOM 1016 C CA . ASP A 1 138 ? -8.641 2.456 15.635 1.00 86.44 138 ASP A CA 1
ATOM 1017 C C . ASP A 1 138 ? -9.849 1.642 16.134 1.00 86.44 138 ASP A C 1
ATOM 1019 O O . ASP A 1 138 ? -9.716 0.542 16.667 1.00 86.44 138 ASP A O 1
ATOM 1023 N N . LYS A 1 139 ? -11.069 2.152 15.926 1.00 88.44 139 LYS A N 1
ATOM 1024 C CA . LYS A 1 139 ? -12.323 1.469 16.298 1.00 88.44 139 LYS A CA 1
ATOM 1025 C C . LYS A 1 139 ? -12.871 0.534 15.217 1.00 88.44 139 LYS A C 1
ATOM 1027 O O . LYS A 1 139 ? -13.920 -0.080 15.432 1.00 88.44 139 LYS A O 1
ATOM 1032 N N . ARG A 1 140 ? -12.237 0.485 14.044 1.00 90.56 140 ARG A N 1
ATOM 1033 C CA . ARG A 1 140 ? -12.721 -0.242 12.857 1.00 90.56 140 ARG A CA 1
ATOM 1034 C C . ARG A 1 140 ? -11.703 -1.207 12.276 1.00 90.56 140 ARG A C 1
ATOM 1036 O O . ARG A 1 140 ? -12.104 -2.104 11.536 1.00 90.56 140 ARG A O 1
ATOM 1043 N N . THR A 1 141 ? -10.434 -1.047 12.625 1.00 92.31 141 THR A N 1
ATOM 1044 C CA . THR A 1 141 ? -9.321 -1.793 12.053 1.00 92.31 141 THR A CA 1
ATOM 1045 C C . THR A 1 141 ? -8.569 -2.547 13.136 1.00 92.31 141 THR A C 1
ATOM 1047 O O . THR A 1 141 ? -8.287 -2.016 14.206 1.00 92.31 141 THR A O 1
ATOM 1050 N N . HIS A 1 142 ? -8.249 -3.806 12.857 1.00 92.50 142 HIS A N 1
ATOM 1051 C CA . HIS A 1 142 ? -7.250 -4.543 13.608 1.00 92.50 142 HIS A CA 1
ATOM 1052 C C . HIS A 1 142 ? -5.902 -4.336 12.920 1.00 92.50 142 HIS A C 1
ATOM 1054 O O . HIS A 1 142 ? -5.713 -4.808 11.799 1.00 92.50 142 HIS A O 1
ATOM 1060 N N . TRP A 1 143 ? -5.014 -3.572 13.552 1.00 91.75 143 TRP A N 1
ATOM 1061 C CA . TRP A 1 143 ? -3.679 -3.290 13.029 1.00 91.75 143 TRP A CA 1
ATOM 1062 C C . TRP A 1 143 ? -2.801 -4.541 13.129 1.00 91.75 143 TRP A C 1
ATOM 1064 O O . TRP A 1 143 ? -2.755 -5.176 14.182 1.00 91.75 143 TRP A O 1
ATOM 1074 N N . LEU A 1 144 ? -2.166 -4.913 12.018 1.00 87.38 144 LEU A N 1
ATOM 1075 C CA . LEU A 1 144 ? -1.401 -6.156 11.871 1.00 87.38 144 LEU A CA 1
ATOM 1076 C C . LEU A 1 144 ? 0.099 -5.921 12.056 1.00 87.38 144 LEU A C 1
ATOM 1078 O O . LEU A 1 144 ? 0.770 -6.732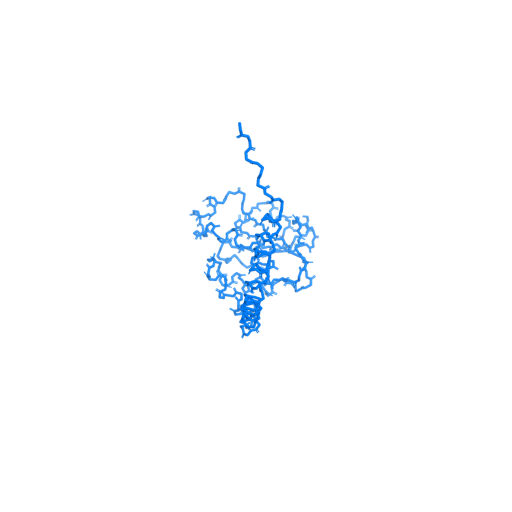 12.690 1.00 87.38 144 LEU A O 1
ATOM 1082 N N . SER A 1 145 ? 0.593 -4.783 11.570 1.00 79.50 145 SER A N 1
ATOM 1083 C CA . SER A 1 145 ? 2.001 -4.391 11.644 1.00 79.50 145 SER A CA 1
ATOM 1084 C C . SER A 1 145 ? 2.166 -3.069 12.402 1.00 79.50 145 SER A C 1
ATOM 1086 O O . SER A 1 145 ? 1.230 -2.259 12.448 1.00 79.50 145 SER A O 1
ATOM 1088 N N . PRO A 1 146 ? 3.347 -2.829 13.004 1.00 80.25 146 PRO A N 1
ATOM 1089 C CA . PRO A 1 146 ? 3.703 -1.512 13.516 1.00 80.25 146 PRO A CA 1
ATOM 1090 C C . PRO A 1 146 ? 3.768 -0.481 12.380 1.00 80.25 146 PRO A C 1
ATOM 1092 O O . PRO A 1 146 ? 3.822 -0.830 11.201 1.00 80.25 146 PRO A O 1
ATOM 1095 N N . GLU A 1 147 ? 3.753 0.798 12.746 1.00 81.25 147 GLU A N 1
ATOM 1096 C CA . GLU A 1 147 ? 3.891 1.885 11.778 1.00 81.25 147 GLU A CA 1
ATOM 1097 C C . GLU A 1 147 ? 5.307 1.914 11.203 1.00 81.25 147 GLU A C 1
ATOM 1099 O O . GLU A 1 147 ? 6.272 2.033 11.956 1.00 81.25 147 GLU A O 1
ATOM 1104 N N . ASN A 1 148 ? 5.409 1.843 9.877 1.00 77.69 148 ASN A N 1
ATOM 1105 C CA . ASN A 1 148 ? 6.665 1.919 9.138 1.00 77.69 148 ASN A CA 1
ATOM 1106 C C . ASN A 1 148 ? 6.532 2.993 8.054 1.00 77.69 148 ASN A C 1
ATOM 1108 O O . ASN A 1 148 ? 5.620 2.927 7.231 1.00 77.69 148 ASN A O 1
ATOM 1112 N N . GLY A 1 149 ? 7.424 3.990 8.055 1.00 68.94 149 GLY A N 1
ATOM 1113 C CA . GLY A 1 149 ? 7.440 5.053 7.039 1.00 68.94 149 GLY A CA 1
ATOM 1114 C C . GLY A 1 149 ? 6.116 5.817 6.892 1.00 68.94 149 GLY A C 1
ATOM 1115 O O . GLY A 1 149 ? 5.702 6.087 5.768 1.00 68.94 149 GLY A O 1
ATOM 1116 N N . GLY A 1 150 ? 5.419 6.078 8.005 1.00 73.00 150 GLY A N 1
ATOM 1117 C CA . GLY A 1 150 ? 4.110 6.754 8.030 1.00 73.00 150 GLY A CA 1
ATOM 1118 C C . GLY A 1 150 ? 2.919 5.883 7.607 1.00 73.00 150 GLY A C 1
ATOM 1119 O O . GLY A 1 150 ? 1.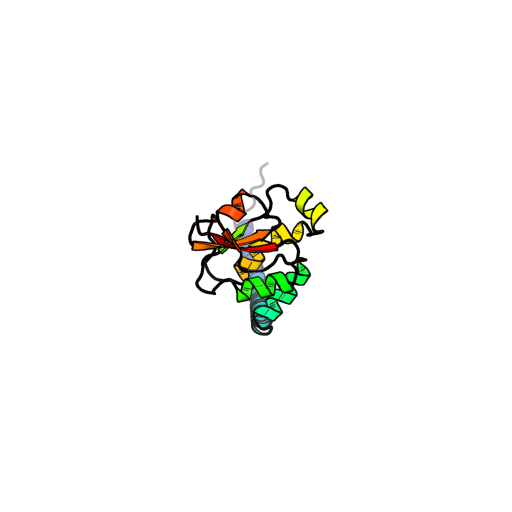784 6.359 7.513 1.00 73.00 150 GLY A O 1
ATOM 1120 N N . GLY A 1 151 ? 3.154 4.594 7.340 1.00 81.81 151 GLY A N 1
ATOM 1121 C CA . GLY A 1 151 ? 2.147 3.628 6.914 1.00 81.81 151 GLY A CA 1
ATOM 1122 C C . GLY A 1 151 ? 1.823 2.569 7.972 1.00 81.81 151 GLY A C 1
ATOM 1123 O O . GLY A 1 151 ? 2.686 2.114 8.718 1.00 81.81 151 GLY A O 1
ATOM 1124 N N . LEU A 1 152 ? 0.568 2.120 7.991 1.00 88.38 152 LEU A N 1
ATOM 1125 C CA . LEU A 1 152 ? 0.045 1.017 8.796 1.00 88.38 152 LEU A CA 1
ATOM 1126 C C . LEU A 1 152 ? -0.738 0.036 7.921 1.00 88.38 152 LEU A C 1
ATOM 1128 O O . LEU A 1 152 ? -1.459 0.438 7.004 1.00 88.38 152 LEU A O 1
ATOM 1132 N N . ILE A 1 153 ? -0.664 -1.253 8.249 1.00 89.56 153 ILE A N 1
ATOM 1133 C CA . ILE A 1 153 ? -1.468 -2.296 7.603 1.00 89.56 153 ILE A CA 1
ATOM 1134 C C . ILE A 1 153 ? -2.460 -2.854 8.612 1.00 89.56 153 ILE A C 1
ATOM 1136 O O . ILE A 1 153 ? -2.124 -3.126 9.767 1.00 89.56 153 ILE A O 1
ATOM 1140 N N . GLY A 1 154 ? -3.706 -3.032 8.187 1.00 91.25 154 GLY A N 1
ATOM 1141 C CA . GLY A 1 154 ? -4.733 -3.558 9.074 1.00 91.25 154 GLY A CA 1
ATOM 1142 C C . GLY A 1 154 ? -5.891 -4.232 8.363 1.00 91.25 154 GLY A C 1
ATOM 1143 O O . GLY A 1 154 ? -6.073 -4.093 7.160 1.00 91.25 154 GLY A O 1
ATOM 1144 N N . LEU A 1 155 ? -6.701 -4.961 9.126 1.00 92.50 155 LEU A N 1
ATOM 1145 C CA . LEU A 1 155 ? -7.926 -5.600 8.656 1.00 92.50 155 LEU A CA 1
ATOM 1146 C C . LEU A 1 155 ? -9.147 -4.853 9.192 1.00 92.50 155 LEU A C 1
ATOM 1148 O O . LEU A 1 155 ? -9.344 -4.759 10.405 1.00 92.50 155 LEU A O 1
ATOM 1152 N N . VAL A 1 156 ? -10.007 -4.367 8.299 1.00 92.00 156 VAL A N 1
ATOM 1153 C CA . VAL A 1 156 ? -11.258 -3.715 8.698 1.00 92.00 156 VAL A CA 1
ATOM 1154 C C . VAL A 1 156 ? -12.223 -4.772 9.228 1.00 92.00 156 VAL A C 1
ATOM 1156 O O . VAL A 1 156 ? -12.590 -5.709 8.521 1.00 92.00 156 VAL A O 1
ATOM 1159 N N . TYR A 1 157 ? -12.678 -4.623 10.469 1.00 91.44 157 TYR A N 1
ATOM 1160 C CA . TYR A 1 157 ? -13.600 -5.556 11.118 1.00 91.44 157 TYR A CA 1
ATOM 1161 C C . TYR A 1 157 ? -14.993 -4.963 11.377 1.00 91.44 157 TYR A C 1
ATOM 1163 O O . TYR A 1 157 ? -15.920 -5.737 11.642 1.00 91.44 157 TYR A O 1
ATOM 1171 N N . ARG A 1 158 ? -15.162 -3.633 11.271 1.00 79.38 158 ARG A N 1
ATOM 1172 C CA . ARG A 1 158 ? -16.412 -2.919 11.584 1.00 79.38 158 ARG A CA 1
ATOM 1173 C C . ARG A 1 158 ? -16.828 -1.879 10.543 1.00 79.38 158 ARG A C 1
ATOM 1175 O O . ARG A 1 158 ? -15.999 -1.030 10.150 1.00 79.38 158 ARG A O 1
#

Radius of gyration: 24.22 Å; Cα contacts (8 Å, |Δi|>4): 186; chains: 1; bounding box: 30×45×76 Å

Foldseek 3Di:
DDDDDDPVVVVVVVVVVVVVVVVVCVVCVVVVVVVVVVVVVVCVVQPLLSSLQVVCVVQVHFSVLSVCCVVPADLPFAEEEAEDPDLVVLCVPLVRDPSNSVVVVVSCPVSSDDDRYDPDQDARYKYWYAQPPDPVDVVFWDWDDDDDSRITITGGHD

Sequence (158 aa):
MHLRLPSTFAVVAGSVLLAAAALMLVVRLPAAFHSFSSGAAAAAGRSGLDGALATADAVGLNDDFVVAAFADIPKTARFAVVLPPDLPKAESADSVNPITFEAASPFFENFLLPRRIADRPARGVYIVCFECKSPYWDKRTHWLSPENGGGLIGLVYR

Nearest PDB structures (foldseek):
  2ift-assembly1_A  TM=3.415E-01  e=2.933E-01  Haemophilus influenzae
  4atn-assembly1_A  TM=3.551E-01  e=2.609E+00  Escherichia coli BL21(DE3)
  2k4m-assembly1_A  TM=3.853E-01  e=3.164E+00  Methanothermobacter thermautotrophicus str. Delta H

Solvent-accessible surface area (backbone atoms only — not comparable to full-atom values): 8927 Å² total; per-residue (Å²): 137,82,86,78,76,66,72,65,57,60,51,52,53,50,51,53,52,49,51,50,51,52,49,52,48,64,68,44,44,60,58,50,52,48,52,51,51,48,51,52,46,55,53,65,69,29,54,76,61,62,42,46,42,61,51,29,56,77,42,62,42,44,56,70,37,53,53,46,49,66,70,74,50,56,86,87,49,36,34,21,73,43,73,46,98,50,58,71,60,47,30,73,73,63,70,44,49,72,63,25,67,69,42,45,50,61,47,53,54,70,74,59,53,89,86,32,76,38,101,57,88,40,65,74,23,32,33,47,27,32,68,52,93,40,82,71,43,66,74,21,37,51,70,77,52,76,76,31,80,54,27,36,38,26,38,25,72,94

Secondary structure (DSSP, 8-state):
------HHHHHHHHHHHHHHHHHHHHHHHHHHHHHHHHHHHHHHHS-HHHHHHHHHHHTT--HHHHHHHHHHS-TTS-EEEE--S-HHHHHHHH---HHHHHHHHHHHHHHS-SS-B-SS--TT-EEEEES--SHHHHTTEEE-S--BTTEEEEEE--

pLDDT: mean 71.67, std 13.39, range [36.75, 92.5]

Mean predicted aligned error: 14.29 Å